Protein AF-A0A9D8UEZ4-F1 (afdb_monomer)

Radius of gyration: 32.17 Å; Cα contacts (8 Å, |Δi|>4): 6; chains: 1; bounding box: 72×32×93 Å

pLDDT: mean 78.56, std 14.64, range [44.28, 95.19]

Sequence (73 aa):
MSAEIINLRQARKQKQRQTKEKTAEDNRRKFGRSKAEREAARRRREELENQVDGHRLDTPARQSVETDENDLA

Foldseek 3Di:
DDDDDDDVVVVVVVVVVVVVVVVQVVCCVVVVDDPVRVVVVVVVVVVVVVVVVVPDDPDPPPPPPPPPPPPDD

Solvent-accessible surface area (backbone atoms only — not comparable to full-atom values): 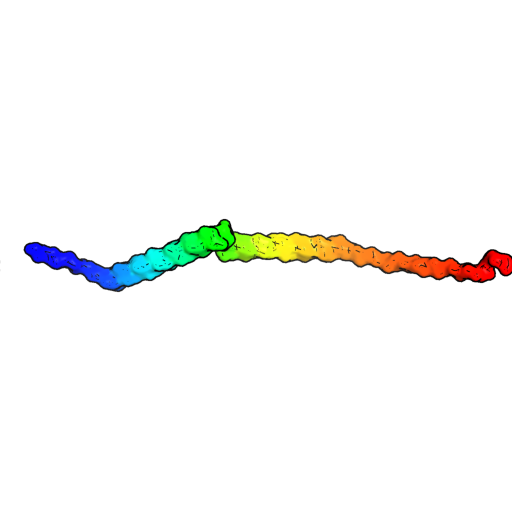4685 Å² total; per-residue (Å²): 136,84,83,82,88,72,61,63,69,59,54,52,51,50,50,54,50,52,55,50,49,52,53,50,49,51,44,39,71,74,58,75,50,53,73,66,56,52,51,54,53,49,52,55,48,53,54,51,50,53,52,51,56,74,66,56,72,80,72,74,76,75,74,77,76,79,76,75,92,79,86,82,132

Structure (mmCIF, N/CA/C/O backbone):
data_AF-A0A9D8UEZ4-F1
#
_entry.id   AF-A0A9D8UEZ4-F1
#
loop_
_atom_site.group_PDB
_atom_site.id
_atom_site.type_symbol
_atom_site.label_atom_id
_atom_site.label_alt_id
_atom_site.label_comp_id
_atom_site.label_asym_id
_atom_site.label_entity_id
_atom_site.label_seq_id
_atom_site.pdbx_PDB_ins_code
_atom_site.Cartn_x
_atom_site.Cartn_y
_atom_site.Cartn_z
_atom_site.occupancy
_atom_site.B_iso_or_equiv
_atom_site.auth_seq_id
_atom_site.auth_comp_id
_atom_site.auth_asym_id
_atom_site.auth_atom_id
_atom_site.pdbx_PDB_model_num
ATOM 1 N N . MET A 1 1 ? -31.655 -7.641 35.124 1.00 47.81 1 MET A N 1
ATOM 2 C CA . MET A 1 1 ? -30.921 -7.202 33.919 1.00 47.81 1 MET A CA 1
ATOM 3 C C . MET A 1 1 ? -29.550 -7.851 33.952 1.00 47.81 1 MET A C 1
ATOM 5 O O . MET A 1 1 ? -28.832 -7.651 34.923 1.00 47.81 1 MET A O 1
ATOM 9 N N . SER A 1 2 ? -29.231 -8.695 32.976 1.00 52.88 2 SER A N 1
ATOM 10 C CA . SER A 1 2 ? -27.959 -9.421 32.901 1.00 52.88 2 SER A CA 1
ATOM 11 C C . SER A 1 2 ? -26.914 -8.583 32.170 1.00 52.88 2 SER A C 1
ATOM 13 O O . SER A 1 2 ? -27.172 -8.113 31.065 1.00 52.88 2 SER A O 1
ATOM 15 N N . ALA A 1 3 ? -25.742 -8.399 32.776 1.00 74.00 3 ALA A N 1
ATOM 16 C CA . ALA A 1 3 ? -24.604 -7.789 32.101 1.00 74.00 3 ALA A CA 1
ATOM 17 C C . ALA A 1 3 ? -24.042 -8.769 31.062 1.00 74.00 3 ALA A C 1
ATOM 19 O O . ALA A 1 3 ? -23.723 -9.913 31.390 1.00 74.00 3 ALA A O 1
ATOM 20 N N . GLU A 1 4 ? -23.933 -8.330 29.812 1.00 79.81 4 GLU A N 1
ATOM 21 C CA . GLU A 1 4 ? -23.372 -9.140 28.736 1.00 79.81 4 GLU A CA 1
ATOM 22 C C . GLU A 1 4 ? -21.843 -9.171 28.855 1.00 79.81 4 GLU A C 1
ATOM 24 O O . GLU A 1 4 ? -21.159 -8.148 28.760 1.00 79.81 4 GLU A O 1
ATOM 29 N N . ILE A 1 5 ? -21.295 -10.357 29.123 1.00 83.50 5 ILE A N 1
ATOM 30 C CA . ILE A 1 5 ? -19.856 -10.554 29.305 1.00 83.50 5 ILE A CA 1
ATOM 31 C C . ILE A 1 5 ? -19.204 -10.584 27.923 1.00 83.50 5 ILE A C 1
ATOM 33 O O . ILE A 1 5 ? -19.142 -11.618 27.261 1.00 83.50 5 ILE A O 1
ATOM 37 N N . ILE A 1 6 ? -18.705 -9.432 27.479 1.00 84.62 6 ILE A N 1
ATOM 38 C CA . ILE A 1 6 ? -18.006 -9.311 26.198 1.00 84.62 6 ILE A CA 1
ATOM 39 C C . ILE A 1 6 ? -16.500 -9.541 26.336 1.00 84.62 6 ILE A C 1
ATOM 41 O O . ILE A 1 6 ? -15.824 -9.021 27.227 1.00 84.62 6 ILE A O 1
ATOM 45 N N . ASN A 1 7 ? -15.931 -10.283 25.385 1.00 90.31 7 ASN A N 1
ATOM 46 C CA . ASN A 1 7 ? -14.490 -10.483 25.322 1.00 90.31 7 ASN A CA 1
ATOM 47 C C . ASN A 1 7 ? -13.795 -9.247 24.726 1.00 90.31 7 ASN A C 1
ATOM 49 O O . ASN A 1 7 ? -13.737 -9.049 23.508 1.00 90.31 7 ASN A O 1
ATOM 53 N N . LEU A 1 8 ? -13.184 -8.442 25.595 1.00 90.94 8 LEU A N 1
ATOM 54 C CA . LEU A 1 8 ? -12.477 -7.221 25.201 1.00 90.94 8 LEU A CA 1
ATOM 55 C C . LEU A 1 8 ? -11.315 -7.473 24.225 1.00 90.94 8 LEU A C 1
ATOM 57 O O . LEU A 1 8 ? -10.994 -6.601 23.417 1.00 90.94 8 LEU A O 1
ATOM 61 N N . ARG A 1 9 ? -10.685 -8.656 24.245 1.00 93.56 9 ARG A N 1
ATOM 62 C CA . ARG A 1 9 ? -9.610 -9.009 23.300 1.00 93.56 9 ARG A CA 1
ATOM 63 C C . ARG A 1 9 ? -10.150 -9.132 21.880 1.00 93.56 9 ARG A C 1
ATOM 65 O O . ARG A 1 9 ? -9.543 -8.609 20.944 1.00 93.56 9 ARG A O 1
ATOM 72 N N . GLN A 1 10 ? -11.287 -9.807 21.726 1.00 92.19 10 GLN A N 1
ATOM 73 C CA . GLN A 1 10 ? -11.958 -9.950 20.435 1.00 92.19 10 GLN A CA 1
ATOM 74 C C . GLN A 1 10 ? -12.466 -8.594 19.940 1.00 92.19 10 GLN A C 1
ATOM 76 O O . GLN A 1 10 ? -12.166 -8.229 18.804 1.00 92.19 10 GLN A O 1
ATOM 81 N N . ALA A 1 11 ? -13.093 -7.800 20.813 1.00 92.44 11 ALA A N 1
ATOM 82 C CA . ALA A 1 11 ? -13.549 -6.449 20.480 1.00 92.44 11 ALA A CA 1
ATOM 83 C C . ALA A 1 11 ? -12.397 -5.545 19.998 1.00 92.44 11 ALA A C 1
ATOM 85 O O . ALA A 1 11 ? -12.495 -4.890 18.958 1.00 92.44 11 ALA A O 1
ATOM 86 N N . ARG A 1 12 ? -11.247 -5.563 20.691 1.00 94.62 12 ARG A N 1
ATOM 87 C CA . ARG A 1 12 ? -10.039 -4.827 20.271 1.00 94.62 12 ARG A CA 1
ATOM 88 C C . ARG A 1 12 ? -9.513 -5.309 18.918 1.00 94.62 12 ARG A C 1
ATOM 90 O O . ARG A 1 12 ? -9.181 -4.486 18.067 1.00 94.62 12 ARG A O 1
ATOM 97 N N . LYS A 1 13 ? -9.458 -6.626 18.695 1.00 95.19 13 LYS A N 1
ATOM 98 C CA . LYS A 1 13 ? -9.019 -7.216 17.418 1.00 95.19 13 LYS A CA 1
ATOM 99 C C . LYS A 1 13 ? -9.943 -6.816 16.268 1.00 95.19 13 LYS A C 1
ATOM 101 O O . LYS A 1 13 ? -9.467 -6.504 15.179 1.00 95.19 13 LYS A O 1
ATOM 106 N N . GLN A 1 14 ? -11.248 -6.804 16.509 1.00 93.50 14 GLN A N 1
ATOM 107 C CA . GLN A 1 14 ? -12.246 -6.419 15.519 1.00 93.50 14 GLN A CA 1
ATOM 108 C C . GLN A 1 14 ? -12.135 -4.928 15.185 1.00 93.50 14 GLN A C 1
ATOM 110 O O . GLN A 1 14 ? -12.063 -4.582 14.008 1.00 93.50 14 GLN A O 1
ATOM 115 N N . LYS A 1 15 ? -11.956 -4.066 16.196 1.00 92.94 15 LYS A N 1
ATOM 116 C CA . LYS A 1 15 ? -11.666 -2.638 15.998 1.00 92.94 15 LYS A CA 1
ATOM 117 C C . LYS A 1 15 ? -10.407 -2.419 15.152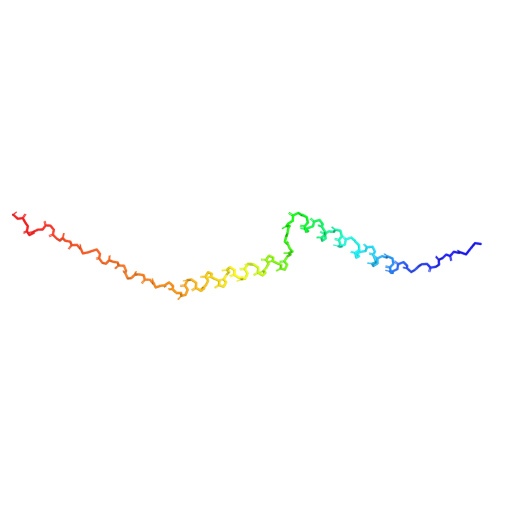 1.00 92.94 15 LYS A C 1
ATOM 119 O O . LYS A 1 15 ? -10.447 -1.643 14.206 1.00 92.94 15 LYS A O 1
ATOM 124 N N . GLN A 1 16 ? -9.318 -3.143 15.427 1.00 94.81 16 GLN A N 1
ATOM 125 C CA . GLN A 1 16 ? -8.089 -3.059 14.621 1.00 94.81 16 GLN A CA 1
ATOM 126 C C . GLN A 1 16 ? -8.292 -3.492 13.160 1.00 94.81 16 GLN A C 1
ATOM 128 O O . GLN A 1 16 ? -7.693 -2.912 12.253 1.00 94.81 16 GLN A O 1
ATOM 133 N N . ARG A 1 17 ? -9.115 -4.519 12.912 1.00 94.06 17 ARG A N 1
ATOM 134 C CA . ARG A 1 17 ? -9.456 -4.950 11.547 1.00 94.06 17 ARG A CA 1
ATOM 135 C C . ARG A 1 17 ? -10.256 -3.873 10.816 1.00 94.06 17 ARG A C 1
ATOM 137 O O . ARG A 1 17 ? -9.848 -3.471 9.734 1.00 94.06 17 ARG A O 1
ATOM 144 N N . GLN A 1 18 ? -11.282 -3.323 11.459 1.00 93.62 18 GLN A N 1
ATOM 145 C CA . GLN A 1 18 ? -12.092 -2.237 10.899 1.00 93.62 18 GLN A CA 1
ATOM 146 C C . GLN A 1 18 ? -11.254 -0.990 10.585 1.00 93.62 18 GLN A C 1
ATOM 148 O O . GLN A 1 18 ? -11.418 -0.380 9.533 1.00 93.62 18 GLN A O 1
ATOM 153 N N . THR A 1 19 ? -10.315 -0.607 11.462 1.00 92.31 19 THR A N 1
ATOM 154 C CA . THR A 1 19 ? -9.429 0.538 11.186 1.00 92.31 19 THR A CA 1
ATOM 155 C C . THR A 1 19 ? -8.539 0.299 9.970 1.00 92.31 19 THR A C 1
ATOM 157 O O . THR A 1 19 ? -8.330 1.227 9.191 1.00 92.31 19 THR A O 1
ATOM 160 N N . LYS A 1 20 ? -8.046 -0.937 9.786 1.00 90.88 20 LYS A N 1
ATOM 161 C CA . LYS A 1 20 ? -7.231 -1.330 8.625 1.00 90.88 20 LYS A CA 1
ATOM 162 C C . LYS A 1 20 ? -8.048 -1.351 7.335 1.00 90.88 20 LYS A C 1
ATOM 164 O O . LYS A 1 20 ? -7.547 -0.931 6.299 1.00 90.88 20 LYS A O 1
ATOM 169 N N . GLU A 1 21 ? -9.295 -1.808 7.394 1.00 88.94 21 GLU A N 1
ATOM 170 C CA . GLU A 1 21 ? -10.211 -1.783 6.248 1.00 88.94 21 GLU A CA 1
ATOM 171 C C . GLU A 1 21 ? -10.513 -0.355 5.799 1.00 88.94 21 GLU A C 1
ATOM 173 O O . GLU A 1 21 ? -10.349 -0.064 4.619 1.00 88.94 21 GLU A O 1
ATOM 178 N N . LYS A 1 22 ? -10.824 0.556 6.731 1.00 88.75 22 LYS A N 1
ATOM 179 C CA . LYS A 1 22 ? -11.033 1.980 6.416 1.00 88.75 22 LYS A CA 1
ATOM 180 C C . LYS A 1 22 ? -9.809 2.614 5.759 1.00 88.75 22 LYS A C 1
ATOM 182 O O . LYS A 1 22 ? -9.928 3.271 4.734 1.00 88.75 22 LYS A O 1
ATOM 187 N N . THR A 1 23 ? -8.611 2.356 6.292 1.00 86.31 23 THR A N 1
ATOM 188 C CA . THR A 1 23 ? -7.376 2.852 5.656 1.00 86.31 23 THR A CA 1
ATOM 189 C C . THR A 1 23 ? -7.152 2.227 4.281 1.00 86.31 23 THR A C 1
ATOM 191 O O . THR A 1 23 ? -6.679 2.902 3.371 1.00 86.31 23 THR A O 1
ATOM 194 N N . ALA A 1 24 ? -7.484 0.948 4.097 1.00 84.00 24 ALA A N 1
ATOM 195 C CA . ALA A 1 24 ? -7.405 0.302 2.793 1.00 84.00 24 ALA A CA 1
ATOM 196 C C . ALA A 1 24 ? -8.414 0.893 1.794 1.00 84.00 24 ALA A C 1
ATOM 198 O O . ALA A 1 24 ? -8.077 1.037 0.624 1.00 84.00 24 ALA A O 1
ATOM 199 N N . GLU A 1 25 ? -9.621 1.242 2.231 1.00 84.44 25 GLU A N 1
ATOM 200 C CA . GLU A 1 25 ? -10.646 1.903 1.419 1.00 84.44 25 GLU A CA 1
ATOM 201 C C . GLU A 1 25 ? -10.231 3.326 1.023 1.00 84.44 25 GLU A C 1
ATOM 203 O O . GLU A 1 25 ? -10.260 3.665 -0.162 1.00 84.44 25 GLU A O 1
ATOM 208 N N . ASP A 1 26 ? -9.720 4.115 1.970 1.00 82.75 26 ASP A N 1
ATOM 209 C CA . ASP A 1 26 ? -9.148 5.437 1.698 1.00 82.75 26 ASP A CA 1
ATOM 210 C C . ASP A 1 26 ? -7.992 5.349 0.703 1.00 82.75 26 ASP A C 1
ATOM 212 O O . ASP A 1 26 ? -7.896 6.156 -0.218 1.00 82.75 26 ASP A O 1
ATOM 216 N N . ASN A 1 27 ? -7.123 4.346 0.847 1.00 83.00 27 ASN A N 1
ATOM 217 C CA . ASN A 1 27 ? -6.024 4.123 -0.086 1.00 83.00 27 ASN A CA 1
ATOM 218 C C . ASN A 1 27 ? -6.520 3.682 -1.470 1.00 83.00 27 ASN A C 1
ATOM 220 O O . ASN A 1 27 ? -5.946 4.109 -2.469 1.00 83.00 27 ASN A O 1
ATOM 224 N N . ARG A 1 28 ? -7.594 2.885 -1.558 1.00 81.25 28 ARG A N 1
ATOM 225 C CA . ARG A 1 28 ? -8.239 2.554 -2.840 1.00 81.25 28 ARG A CA 1
ATOM 226 C C . ARG A 1 28 ? -8.827 3.798 -3.502 1.00 81.25 28 ARG A C 1
ATOM 228 O O . ARG A 1 28 ? -8.601 3.991 -4.690 1.00 81.25 28 ARG A O 1
ATOM 235 N N . ARG A 1 29 ? -9.506 4.672 -2.749 1.00 78.19 29 ARG A N 1
ATOM 236 C CA . ARG A 1 29 ? -10.029 5.946 -3.280 1.00 78.19 29 ARG A CA 1
ATOM 237 C C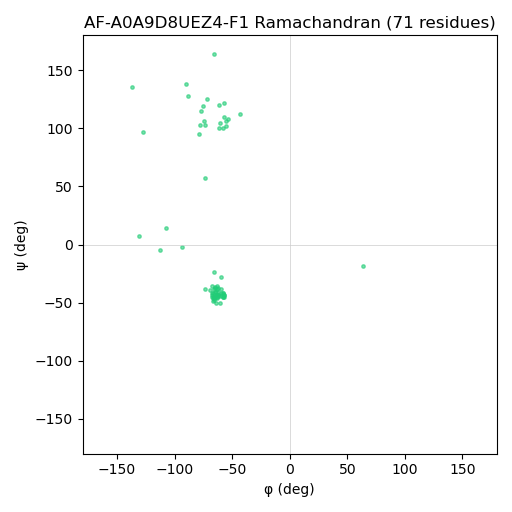 . ARG A 1 29 ? -8.918 6.905 -3.697 1.00 78.19 29 ARG A C 1
ATOM 239 O O . ARG A 1 29 ? -9.009 7.502 -4.761 1.00 78.19 29 ARG A O 1
ATOM 246 N N . LYS A 1 30 ? -7.884 7.065 -2.866 1.00 73.62 30 LYS A N 1
ATOM 247 C CA . LYS A 1 30 ? -6.791 8.024 -3.096 1.00 73.62 30 LYS A CA 1
ATOM 248 C C . LYS A 1 30 ? -5.845 7.585 -4.204 1.00 73.62 30 LYS A C 1
ATOM 250 O O . LYS A 1 30 ? -5.370 8.426 -4.956 1.00 73.62 30 LYS A O 1
ATOM 255 N N . PHE A 1 31 ? -5.551 6.290 -4.290 1.00 72.62 31 PHE A N 1
ATOM 256 C CA . PHE A 1 31 ? -4.515 5.787 -5.189 1.00 72.62 31 PHE A CA 1
ATOM 257 C C . PHE A 1 31 ? -5.053 4.934 -6.337 1.00 72.62 31 PHE A C 1
ATOM 259 O O . PHE A 1 31 ? -4.261 4.559 -7.199 1.00 72.62 31 PHE A O 1
ATOM 266 N N . GLY A 1 32 ? -6.360 4.636 -6.381 1.00 73.50 32 GLY A N 1
ATOM 267 C CA . GLY A 1 32 ? -7.073 3.970 -7.486 1.00 73.50 32 GLY A CA 1
ATOM 268 C C . GLY A 1 32 ? -6.638 2.532 -7.798 1.00 73.50 32 GLY A C 1
ATOM 269 O O . GLY A 1 32 ? -7.369 1.792 -8.444 1.00 73.50 32 GLY A O 1
ATOM 270 N N . ARG A 1 33 ? -5.448 2.136 -7.340 1.00 73.31 33 ARG A N 1
ATOM 271 C CA . ARG A 1 33 ? -4.780 0.860 -7.565 1.00 73.31 33 ARG A CA 1
ATOM 272 C C . ARG A 1 33 ? -4.170 0.391 -6.254 1.00 73.31 33 ARG A C 1
ATOM 274 O O . ARG A 1 33 ? -3.542 1.173 -5.525 1.00 73.31 33 ARG A O 1
ATOM 281 N N . SER A 1 34 ? -4.338 -0.887 -5.944 1.00 75.44 34 SER A N 1
ATOM 282 C CA . SER A 1 34 ? -3.742 -1.478 -4.746 1.00 75.44 34 SER A CA 1
ATOM 283 C C . SER A 1 34 ? -2.205 -1.500 -4.840 1.00 75.44 34 SER A C 1
ATOM 285 O O . SER A 1 34 ? -1.613 -1.324 -5.908 1.00 75.44 34 SER A O 1
ATOM 287 N N . LYS A 1 35 ? -1.509 -1.694 -3.708 1.00 74.31 35 LYS A N 1
ATOM 288 C CA . LYS A 1 35 ? -0.040 -1.854 -3.714 1.00 74.31 35 LYS A CA 1
ATOM 289 C C . LYS A 1 35 ? 0.384 -3.036 -4.600 1.00 74.31 35 LYS A C 1
ATOM 291 O O . LYS A 1 35 ? 1.321 -2.891 -5.373 1.00 74.31 35 LYS A O 1
ATOM 296 N N . ALA A 1 36 ? -0.347 -4.149 -4.523 1.00 78.62 36 ALA A N 1
ATOM 297 C CA . ALA A 1 36 ? -0.085 -5.346 -5.316 1.00 78.62 36 ALA A CA 1
ATOM 298 C C . ALA A 1 36 ? -0.239 -5.088 -6.825 1.00 78.62 36 ALA A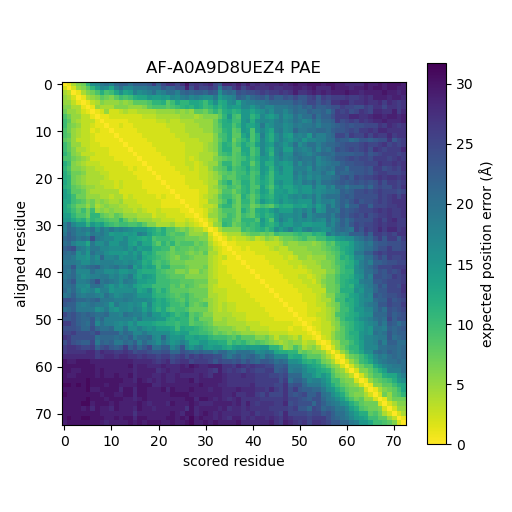 C 1
ATOM 300 O O . ALA A 1 36 ? 0.628 -5.469 -7.603 1.00 78.62 36 ALA A O 1
ATOM 301 N N . GLU A 1 37 ? -1.288 -4.370 -7.240 1.00 78.06 37 GLU A N 1
ATOM 302 C CA . GLU A 1 37 ? -1.483 -3.983 -8.646 1.00 78.06 37 GLU A CA 1
ATOM 303 C C . GLU A 1 37 ? -0.382 -3.051 -9.157 1.00 78.06 37 GLU A C 1
ATOM 305 O O . GLU A 1 37 ? 0.091 -3.212 -10.281 1.00 78.06 37 GLU A O 1
ATOM 310 N N . ARG A 1 38 ? 0.058 -2.088 -8.336 1.00 82.12 38 ARG A N 1
ATOM 311 C CA . ARG A 1 38 ? 1.179 -1.207 -8.697 1.00 82.12 38 ARG A CA 1
ATOM 312 C C . ARG A 1 38 ? 2.479 -1.984 -8.882 1.00 82.12 38 ARG A C 1
ATOM 314 O O . ARG A 1 38 ? 3.199 -1.717 -9.837 1.00 82.12 38 ARG A O 1
ATOM 321 N N . GLU A 1 39 ? 2.774 -2.933 -7.998 1.00 85.56 39 GLU A N 1
ATOM 322 C CA . GLU A 1 39 ? 3.972 -3.771 -8.109 1.00 85.56 39 GLU A CA 1
ATOM 323 C C . GLU A 1 39 ? 3.915 -4.692 -9.331 1.00 85.56 39 GLU A C 1
ATOM 325 O O . GLU A 1 39 ? 4.901 -4.787 -10.058 1.00 85.56 39 GLU A O 1
ATOM 330 N N . ALA A 1 40 ? 2.761 -5.302 -9.613 1.00 86.75 40 ALA A N 1
ATOM 331 C CA . ALA A 1 40 ? 2.570 -6.119 -10.810 1.00 86.75 40 ALA A CA 1
ATOM 332 C C . ALA A 1 40 ? 2.753 -5.301 -12.100 1.00 86.75 40 ALA A C 1
ATOM 334 O O . ALA A 1 40 ? 3.443 -5.735 -13.021 1.00 86.75 40 ALA A O 1
ATOM 335 N N . ALA A 1 41 ? 2.190 -4.089 -12.153 1.00 86.06 41 ALA A N 1
ATOM 336 C CA . ALA A 1 41 ? 2.363 -3.188 -13.289 1.00 86.06 41 ALA A CA 1
ATOM 337 C C . ALA A 1 41 ? 3.821 -2.730 -13.459 1.00 86.06 41 ALA A C 1
ATOM 339 O O . ALA A 1 41 ? 4.291 -2.611 -14.589 1.00 86.06 41 ALA A O 1
ATOM 340 N N . ARG A 1 42 ? 4.540 -2.493 -12.350 1.00 87.06 42 ARG A N 1
ATOM 341 C CA . ARG A 1 42 ? 5.962 -2.127 -12.378 1.00 87.06 42 ARG A CA 1
ATOM 342 C C . ARG A 1 42 ? 6.815 -3.256 -12.950 1.00 87.06 42 ARG A C 1
ATOM 344 O O . ARG A 1 42 ? 7.547 -3.012 -13.897 1.00 87.06 42 ARG A O 1
ATOM 351 N N . ARG A 1 43 ? 6.648 -4.484 -12.447 1.00 92.00 43 ARG A N 1
ATOM 352 C CA . ARG A 1 43 ? 7.369 -5.666 -12.954 1.00 92.00 43 ARG A CA 1
ATOM 353 C C . ARG A 1 43 ? 7.122 -5.883 -14.440 1.00 92.00 43 ARG A C 1
ATOM 355 O O . ARG A 1 43 ? 8.062 -6.080 -15.192 1.00 92.00 43 ARG A O 1
ATOM 362 N N . ARG A 1 44 ? 5.868 -5.749 -14.879 1.00 92.00 44 ARG A N 1
ATOM 363 C CA . ARG A 1 44 ? 5.525 -5.884 -16.297 1.00 92.00 44 ARG A CA 1
ATOM 364 C C . ARG A 1 44 ? 6.188 -4.817 -17.171 1.00 92.00 44 ARG A C 1
ATOM 366 O O . ARG A 1 44 ? 6.538 -5.111 -18.305 1.00 92.00 44 ARG A O 1
ATOM 373 N N . ARG A 1 45 ? 6.351 -3.585 -16.674 1.00 91.25 45 ARG A N 1
ATOM 374 C CA . ARG A 1 45 ? 7.127 -2.554 -17.384 1.00 91.25 45 ARG A CA 1
ATOM 375 C C . ARG A 1 45 ? 8.606 -2.907 -17.448 1.00 91.25 45 ARG A C 1
ATOM 377 O O . ARG A 1 45 ? 9.153 -2.866 -18.537 1.00 91.25 45 ARG A O 1
ATOM 384 N N . GLU A 1 46 ? 9.203 -3.287 -16.322 1.00 92.19 46 GLU A N 1
ATOM 385 C CA . GLU A 1 46 ? 10.618 -3.680 -16.248 1.00 92.19 46 GLU A CA 1
ATOM 386 C C . GLU A 1 46 ? 10.917 -4.849 -17.206 1.00 92.19 46 GLU A C 1
ATOM 388 O O . GLU A 1 46 ? 11.894 -4.814 -17.942 1.00 92.19 46 GLU A O 1
ATOM 393 N N . GLU A 1 47 ? 10.050 -5.864 -17.261 1.00 93.19 47 GLU A N 1
ATOM 394 C CA . GLU A 1 47 ? 10.166 -6.986 -18.205 1.00 93.19 47 GLU A CA 1
ATOM 395 C C . GLU A 1 47 ? 10.118 -6.530 -19.668 1.00 93.19 47 GLU A C 1
ATOM 397 O O . GLU A 1 47 ? 10.929 -6.977 -20.475 1.00 93.19 47 GLU A O 1
ATOM 402 N N . LEU A 1 48 ? 9.189 -5.632 -20.010 1.00 91.75 48 LEU A N 1
ATOM 403 C CA . LEU A 1 48 ? 9.064 -5.099 -21.368 1.00 91.75 48 LEU A CA 1
ATOM 404 C C . LEU A 1 48 ? 10.257 -4.220 -21.754 1.00 91.75 48 LEU A C 1
ATOM 406 O O . LEU A 1 48 ? 10.738 -4.326 -22.877 1.00 91.75 48 LEU A O 1
ATOM 410 N N . GLU A 1 49 ? 10.736 -3.374 -20.842 1.00 90.88 49 GLU A N 1
ATOM 411 C CA . GLU A 1 49 ? 11.934 -2.550 -21.044 1.00 90.88 49 GLU A CA 1
ATOM 412 C C . GLU A 1 49 ? 13.155 -3.442 -21.279 1.00 90.88 49 GLU A C 1
ATOM 414 O O . GLU A 1 49 ? 13.801 -3.322 -22.316 1.00 90.88 49 GLU A O 1
ATOM 419 N N . ASN A 1 50 ? 13.380 -4.433 -20.413 1.00 89.75 50 ASN A N 1
ATOM 420 C CA . ASN A 1 50 ? 14.466 -5.402 -20.572 1.00 89.75 50 ASN A CA 1
ATOM 421 C C . ASN A 1 50 ? 14.364 -6.191 -21.886 1.00 89.75 50 ASN A C 1
ATOM 423 O O . ASN A 1 50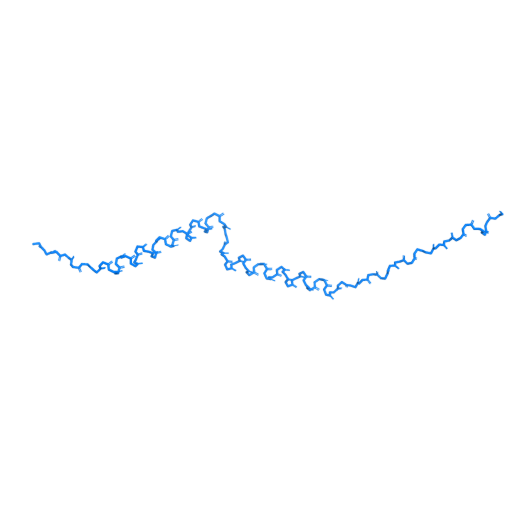 ? 15.381 -6.483 -22.514 1.00 89.75 50 ASN A O 1
ATOM 427 N N . GLN A 1 51 ? 13.150 -6.552 -22.311 1.00 90.25 51 GLN A N 1
ATOM 428 C CA . GLN A 1 51 ? 12.934 -7.237 -23.583 1.00 90.25 51 GLN A CA 1
ATOM 429 C C . GLN A 1 51 ? 13.308 -6.337 -24.766 1.00 90.25 51 GLN A C 1
ATOM 431 O O . GLN A 1 51 ? 13.997 -6.783 -25.680 1.00 90.25 51 GLN A O 1
ATOM 436 N N . VAL A 1 52 ? 12.875 -5.075 -24.755 1.00 89.38 52 VAL A N 1
ATOM 437 C CA . VAL A 1 52 ? 13.213 -4.104 -25.805 1.00 89.38 52 VAL A CA 1
ATOM 438 C C . VAL A 1 52 ? 14.717 -3.842 -25.840 1.00 89.38 52 VAL A C 1
ATOM 440 O O . VAL A 1 52 ? 15.307 -3.880 -26.918 1.00 89.38 52 VAL A O 1
ATOM 443 N N . ASP A 1 53 ? 15.339 -3.638 -24.681 1.00 85.44 53 ASP A N 1
ATOM 444 C CA . ASP A 1 53 ? 16.774 -3.382 -24.569 1.00 85.44 53 ASP A CA 1
ATOM 445 C C . ASP A 1 53 ? 17.602 -4.592 -25.020 1.00 85.44 53 ASP A C 1
ATOM 447 O O . ASP A 1 53 ? 18.555 -4.431 -25.778 1.00 85.44 53 ASP A O 1
ATOM 451 N N . GLY A 1 54 ? 17.200 -5.816 -24.662 1.00 85.25 54 GLY A N 1
ATOM 452 C CA . GLY A 1 54 ? 17.861 -7.042 -25.123 1.00 85.25 54 GLY A CA 1
ATOM 453 C C . GLY A 1 54 ? 17.735 -7.297 -26.631 1.00 85.25 54 GLY A C 1
ATOM 454 O O . GLY A 1 54 ? 18.569 -7.989 -27.214 1.00 85.25 54 GLY A O 1
ATOM 455 N N . HIS A 1 55 ? 16.713 -6.736 -27.282 1.00 84.56 55 HIS A N 1
ATOM 456 C CA . HIS A 1 55 ? 16.540 -6.794 -28.737 1.00 84.56 55 HIS A CA 1
ATOM 457 C C . HIS A 1 55 ? 17.129 -5.584 -29.468 1.00 84.56 55 HIS A C 1
ATOM 459 O O . HIS A 1 55 ? 17.086 -5.529 -30.702 1.00 84.56 55 HIS A O 1
ATOM 465 N N . ARG A 1 56 ? 17.683 -4.612 -28.740 1.00 80.38 56 ARG A N 1
ATOM 466 C CA . ARG A 1 56 ? 18.321 -3.448 -29.336 1.00 80.38 56 ARG A CA 1
ATOM 467 C C . ARG A 1 56 ? 19.670 -3.872 -29.910 1.00 80.38 56 ARG A C 1
ATOM 469 O O . ARG A 1 56 ? 20.622 -4.129 -29.185 1.00 80.38 56 ARG A O 1
ATOM 476 N N . LEU A 1 57 ? 19.748 -3.956 -31.235 1.00 76.44 57 LEU A N 1
ATOM 477 C CA . LEU A 1 57 ? 21.027 -4.050 -31.926 1.00 76.44 57 LEU A CA 1
ATOM 478 C C . LEU A 1 57 ? 21.658 -2.659 -31.904 1.00 76.44 57 LEU A C 1
ATOM 480 O O . LEU A 1 57 ? 21.070 -1.709 -32.434 1.00 76.44 57 LEU A O 1
ATOM 484 N N . ASP A 1 58 ? 22.838 -2.536 -31.297 1.00 70.50 58 ASP A N 1
ATOM 485 C CA . ASP A 1 58 ? 23.657 -1.340 -31.443 1.00 70.50 58 ASP A CA 1
ATOM 486 C C . ASP A 1 58 ? 23.902 -1.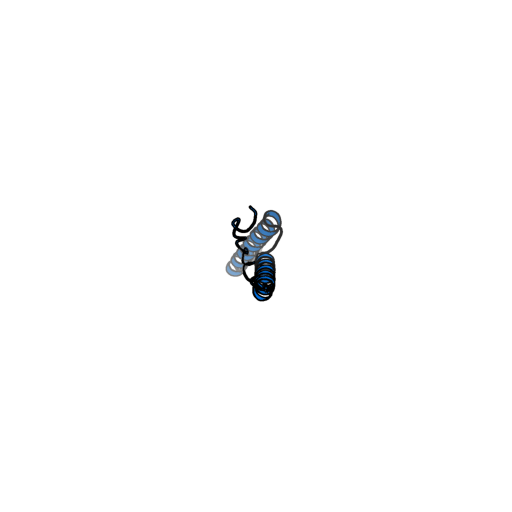156 -32.935 1.00 70.50 58 ASP A C 1
ATOM 488 O O . ASP A 1 58 ? 24.544 -1.974 -33.596 1.00 70.50 58 ASP A O 1
ATOM 492 N N . THR A 1 59 ? 23.286 -0.120 -33.502 1.00 67.69 59 THR A N 1
ATOM 493 C CA . THR A 1 59 ? 23.490 0.197 -34.910 1.00 67.69 59 THR A CA 1
ATOM 494 C C . THR A 1 59 ? 24.977 0.501 -35.036 1.00 67.69 59 THR A C 1
ATOM 496 O O . THR A 1 59 ? 25.434 1.404 -34.327 1.00 67.69 59 THR A O 1
ATOM 499 N N . PRO A 1 60 ? 25.756 -0.235 -35.854 1.00 57.44 60 PRO A N 1
ATOM 500 C CA . PRO A 1 60 ? 27.167 0.072 -35.993 1.00 57.44 60 PRO A CA 1
ATOM 501 C C . PRO A 1 60 ? 27.238 1.521 -36.450 1.00 57.44 60 PRO A C 1
ATOM 503 O O . PRO A 1 60 ? 26.585 1.883 -37.434 1.00 57.44 60 PRO A O 1
ATOM 506 N N . ALA A 1 61 ? 27.927 2.349 -35.658 1.00 58.88 61 ALA A N 1
ATOM 507 C CA . ALA A 1 61 ? 28.098 3.767 -35.918 1.00 58.88 61 ALA A CA 1
ATOM 508 C C . ALA A 1 61 ? 28.405 3.922 -37.404 1.00 58.88 61 ALA A C 1
ATOM 510 O O . ALA A 1 61 ? 29.410 3.407 -37.894 1.00 58.88 61 ALA A O 1
ATOM 511 N N . ARG A 1 62 ? 27.451 4.520 -38.124 1.00 50.00 62 ARG A N 1
ATOM 512 C CA . ARG A 1 62 ? 27.516 4.759 -39.558 1.00 50.00 62 ARG A CA 1
ATOM 513 C C . ARG A 1 62 ? 28.799 5.543 -39.766 1.00 50.00 62 ARG A C 1
ATOM 515 O O . ARG A 1 62 ? 28.838 6.713 -39.400 1.00 50.00 62 ARG A O 1
ATOM 522 N N . GLN A 1 63 ? 29.848 4.860 -40.223 1.00 54.53 63 GLN A N 1
ATOM 523 C CA . GLN A 1 63 ? 31.144 5.462 -40.490 1.00 54.53 63 GLN A CA 1
ATOM 524 C C . GLN A 1 63 ? 30.858 6.625 -41.430 1.00 54.53 63 GLN A C 1
ATOM 526 O O . GLN A 1 63 ? 30.412 6.423 -42.561 1.00 54.53 63 GLN A O 1
ATOM 531 N N . SER A 1 64 ? 30.965 7.842 -40.901 1.00 51.75 64 SER A N 1
ATOM 532 C CA . SER A 1 64 ? 30.932 9.057 -41.690 1.00 51.75 64 SER A CA 1
ATOM 533 C C . SER A 1 64 ? 32.131 8.947 -42.609 1.00 51.75 64 SER A C 1
ATOM 535 O O . SER A 1 64 ? 33.265 9.091 -42.162 1.00 51.75 64 SER A O 1
ATOM 537 N N . VAL A 1 65 ? 31.872 8.558 -43.853 1.00 57.09 65 VAL A N 1
ATOM 538 C CA . VAL A 1 65 ? 32.873 8.551 -44.907 1.00 57.09 65 VAL A CA 1
ATOM 539 C C . VAL A 1 65 ? 33.310 10.004 -45.042 1.00 57.09 65 VAL A C 1
ATOM 541 O O . VAL A 1 65 ? 32.532 10.836 -45.506 1.00 57.09 65 VAL A O 1
ATOM 544 N N . GLU A 1 66 ? 34.499 10.316 -44.527 1.00 57.44 66 GLU A N 1
ATOM 545 C CA . GLU A 1 66 ? 35.224 11.535 -44.858 1.00 57.44 66 GLU A CA 1
ATOM 546 C C . GLU A 1 66 ? 35.41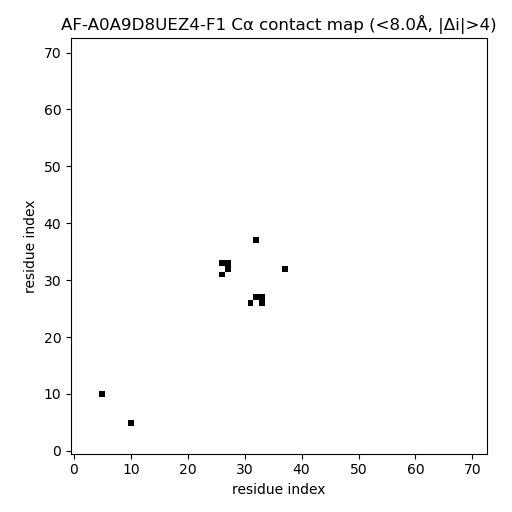6 11.507 -46.375 1.00 57.44 66 GLU A C 1
ATOM 548 O O . GLU A 1 66 ? 36.218 10.745 -46.908 1.00 57.44 66 GLU A O 1
ATOM 553 N N . THR A 1 67 ? 34.587 12.252 -47.100 1.00 59.50 67 THR A N 1
ATOM 554 C CA . THR A 1 67 ? 34.912 12.626 -48.470 1.00 59.50 67 THR A CA 1
ATOM 555 C C . THR A 1 67 ? 35.987 13.692 -48.375 1.00 59.50 67 THR A C 1
ATOM 557 O O . THR A 1 67 ? 35.684 14.835 -48.032 1.00 59.50 67 THR A O 1
ATOM 560 N N . ASP A 1 68 ? 37.233 13.296 -48.633 1.00 54.34 68 ASP A N 1
ATOM 561 C CA . ASP A 1 68 ? 38.346 14.210 -48.864 1.00 54.34 68 ASP A CA 1
ATOM 562 C C . ASP A 1 68 ? 37.970 15.156 -50.017 1.00 54.34 68 ASP A C 1
ATOM 564 O O . ASP A 1 68 ? 37.925 14.763 -51.184 1.00 54.34 68 ASP A O 1
ATOM 568 N N . GLU A 1 69 ? 37.672 16.416 -49.696 1.00 57.56 69 GLU A N 1
ATOM 569 C CA . GLU A 1 69 ? 37.453 17.489 -50.674 1.00 57.56 69 GLU A CA 1
ATOM 570 C C . GLU A 1 69 ? 38.779 17.941 -51.313 1.00 57.56 69 GLU A C 1
ATOM 572 O O . GLU A 1 69 ? 39.156 19.105 -51.221 1.00 57.56 69 GLU A O 1
ATOM 577 N N . ASN A 1 70 ? 39.519 17.021 -51.936 1.00 55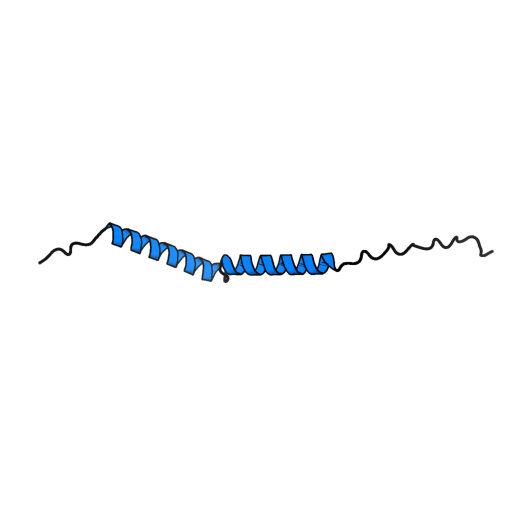.88 70 ASN A N 1
ATOM 578 C CA . ASN A 1 70 ? 40.776 17.341 -52.625 1.00 55.88 70 ASN A CA 1
ATOM 579 C C . ASN A 1 70 ? 40.889 16.779 -54.054 1.00 55.88 70 ASN A C 1
ATOM 581 O O . ASN A 1 70 ? 41.934 16.940 -54.675 1.00 55.88 70 ASN A O 1
ATOM 585 N N . ASP A 1 71 ? 39.820 16.194 -54.609 1.00 52.06 71 ASP A N 1
ATOM 586 C CA . ASP A 1 71 ? 39.822 15.619 -55.969 1.00 52.06 71 ASP A CA 1
ATOM 587 C C . ASP A 1 71 ? 39.028 16.433 -57.018 1.00 52.06 71 ASP A C 1
ATOM 589 O O . ASP A 1 71 ? 38.776 15.950 -58.124 1.00 52.06 71 ASP A O 1
ATOM 593 N N . LEU A 1 72 ? 38.649 17.685 -56.732 1.00 52.91 72 LEU A N 1
ATOM 594 C CA . LEU A 1 72 ? 38.019 18.576 -57.719 1.00 52.91 72 LEU A CA 1
ATOM 595 C C . LEU A 1 72 ? 38.737 19.934 -57.811 1.00 52.91 72 LEU A C 1
ATOM 597 O O . LEU A 1 72 ? 38.391 20.871 -57.096 1.00 52.91 72 LEU A O 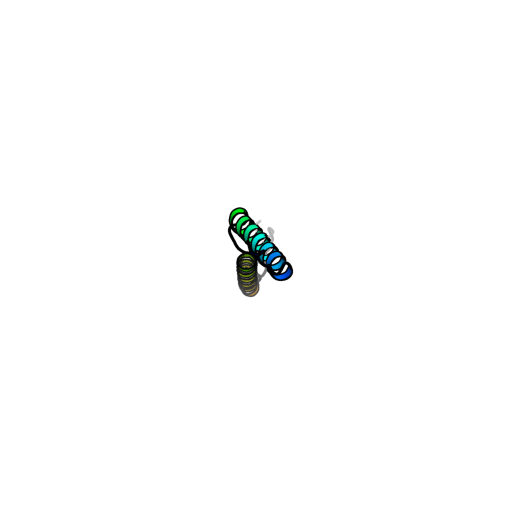1
ATOM 601 N N . ALA A 1 73 ? 39.626 19.998 -58.813 1.00 44.28 73 ALA A N 1
ATOM 602 C CA . ALA A 1 73 ? 40.251 21.160 -59.473 1.00 44.28 73 ALA A CA 1
ATOM 603 C C . ALA A 1 73 ? 41.591 21.680 -58.921 1.00 44.28 73 ALA A C 1
ATOM 605 O O . ALA A 1 73 ? 41.608 22.385 -57.891 1.00 44.28 73 ALA A O 1
#

Mean predicted aligned error: 14.78 Å

Secondary structure (DSSP, 8-state):
-------HHHHHHHHHHHHHHHHHHHHHHHHSS-HHHHHHHHHHHHHHHHHHHHT-------------TTS--